Protein AF-A0A1V4SJJ3-F1 (afdb_monomer)

Solvent-accessible surface area (backbone atoms only — not comparable to full-atom values): 7909 Å² total; per-residue (Å²): 135,72,74,41,63,59,48,46,62,53,55,74,71,50,80,73,84,49,92,51,62,69,56,39,52,52,50,50,53,52,49,38,50,34,30,49,78,66,69,38,49,68,62,30,49,54,54,46,65,80,39,39,72,66,50,57,62,41,57,74,38,71,96,40,49,72,57,24,55,50,51,50,48,53,53,20,51,51,27,44,79,69,68,37,50,68,63,15,46,54,42,35,59,60,44,54,81,69,56,89,52,50,60,60,42,12,52,34,26,39,53,47,12,55,48,28,46,76,71,68,38,56,68,62,11,49,56,21,33,53,50,14,32,64,43,12,54,98,44,83,51,39,78,77,64,109

Radius of gyration: 15.12 Å; Cα contacts (8 Å, |Δi|>4): 146; chains: 1; bounding box: 36×28×42 Å

Organism: Ruminiclostridium hungatei (NCBI:txid48256)

Secondary structure (DSSP, 8-state):
--THHHHHHHHTTS----SSHHHHHHHHHHHHHHHHHTT-HHHHHHHHHHTHHHHHHHHT-GGGHHHHHHHHHHHHHHHHHTT-HHHHHHHHHHHHHH--SHHHHHHHHHHHHHHHHHTT-HHHHHHHHHHHHHHTTTSGGGGT--

Mean predicted aligned error: 4.3 Å

Structure (mmCIF, N/CA/C/O backbone):
data_AF-A0A1V4SJJ3-F1
#
_entry.id   AF-A0A1V4SJJ3-F1
#
loop_
_atom_site.group_PDB
_atom_site.id
_atom_site.type_symbol
_atom_site.label_atom_id
_atom_site.label_alt_id
_atom_site.label_comp_id
_atom_site.label_asym_id
_atom_site.label_entity_id
_atom_site.label_seq_id
_atom_site.pdbx_PDB_ins_code
_atom_site.Cartn_x
_atom_site.Cartn_y
_atom_site.Cartn_z
_atom_site.occupancy
_atom_site.B_iso_or_equiv
_atom_site.auth_seq_id
_atom_site.auth_comp_id
_atom_site.auth_asym_id
_atom_site.auth_atom_id
_atom_site.pdbx_PDB_model_num
ATOM 1 N N . MET A 1 1 ? -19.203 0.076 -6.987 1.00 47.75 1 MET A N 1
ATOM 2 C CA . MET A 1 1 ? -17.898 -0.406 -7.494 1.00 47.75 1 MET A CA 1
ATOM 3 C C . MET A 1 1 ? -17.227 0.746 -8.226 1.00 47.75 1 MET A C 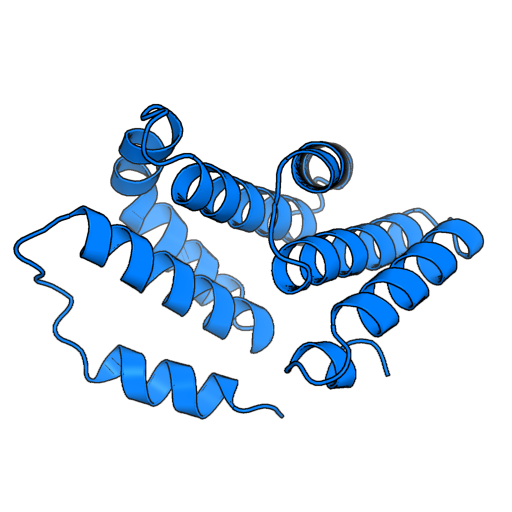1
ATOM 5 O O . MET A 1 1 ? -17.833 1.302 -9.129 1.00 47.75 1 MET A O 1
ATOM 9 N N . GLY A 1 2 ? -16.080 1.217 -7.726 1.00 56.69 2 GLY A N 1
ATOM 10 C CA . GLY A 1 2 ? -15.399 2.409 -8.248 1.00 56.69 2 GLY A CA 1
ATOM 11 C C . GLY A 1 2 ? -14.685 2.165 -9.580 1.00 56.69 2 GLY A C 1
ATOM 12 O O . GLY A 1 2 ? -14.636 1.036 -10.059 1.00 56.69 2 GLY A O 1
ATOM 13 N N . LYS A 1 3 ? -14.066 3.222 -10.122 1.00 75.25 3 LYS A N 1
ATOM 14 C CA . LYS A 1 3 ? -13.260 3.274 -11.365 1.00 75.25 3 LYS A CA 1
ATOM 15 C C . LYS A 1 3 ? -12.025 2.341 -11.396 1.00 75.25 3 LYS A C 1
ATOM 17 O O . LYS A 1 3 ? -11.103 2.547 -12.173 1.00 75.25 3 LYS A O 1
ATOM 22 N N . TRP A 1 4 ? -11.963 1.338 -10.524 1.00 84.12 4 TRP A N 1
ATOM 23 C CA . TRP A 1 4 ? -10.857 0.390 -10.408 1.00 84.12 4 TRP A CA 1
ATOM 24 C C . TRP A 1 4 ? -10.875 -0.679 -11.486 1.00 84.12 4 TRP A C 1
ATOM 26 O O . TRP A 1 4 ? -9.820 -1.043 -11.987 1.00 84.12 4 TRP A O 1
ATOM 36 N N . GLN A 1 5 ? -12.065 -1.147 -11.864 1.00 85.62 5 GLN A N 1
ATOM 37 C CA . GLN A 1 5 ? -12.207 -2.074 -12.982 1.00 85.62 5 GLN A CA 1
ATOM 38 C C . GLN A 1 5 ? -11.750 -1.401 -14.287 1.00 85.62 5 GLN A C 1
ATOM 40 O O . GLN A 1 5 ? -10.919 -1.953 -14.996 1.00 85.62 5 GLN A O 1
ATOM 45 N N . GLU A 1 6 ? -12.173 -0.153 -14.521 1.00 86.44 6 GLU A N 1
ATOM 46 C CA . GLU A 1 6 ? -11.672 0.676 -15.628 1.00 86.44 6 GLU A CA 1
ATOM 47 C C . GLU A 1 6 ? -10.148 0.885 -15.554 1.00 86.44 6 GLU A C 1
ATOM 49 O O . GLU A 1 6 ? -9.464 0.844 -16.574 1.00 86.44 6 GLU A O 1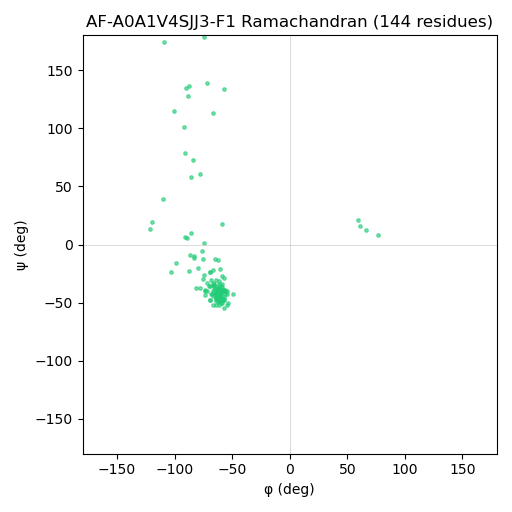
ATOM 54 N N . ALA A 1 7 ? -9.590 1.088 -14.354 1.00 87.12 7 ALA A N 1
ATOM 55 C CA . ALA A 1 7 ? -8.146 1.236 -14.180 1.00 87.12 7 ALA A CA 1
ATOM 56 C C . ALA A 1 7 ? -7.381 -0.035 -14.581 1.00 87.12 7 ALA A C 1
ATOM 58 O O . ALA A 1 7 ? -6.370 0.072 -15.270 1.00 87.12 7 ALA A O 1
ATOM 59 N N . ILE A 1 8 ? -7.866 -1.221 -14.198 1.00 89.31 8 ILE A N 1
ATOM 60 C CA . ILE A 1 8 ? -7.300 -2.507 -14.635 1.00 89.31 8 ILE A CA 1
ATOM 61 C C . ILE A 1 8 ? -7.386 -2.638 -16.156 1.00 89.31 8 ILE A C 1
ATOM 63 O O . ILE A 1 8 ? -6.372 -2.889 -16.790 1.00 89.31 8 ILE A O 1
ATOM 67 N N . GLU A 1 9 ? -8.545 -2.362 -16.756 1.00 89.88 9 GLU A N 1
ATOM 68 C CA . GLU A 1 9 ? -8.732 -2.451 -18.212 1.00 89.88 9 GLU A CA 1
ATOM 69 C C . GLU A 1 9 ? -7.821 -1.505 -19.003 1.00 89.88 9 GLU A C 1
ATOM 71 O O . GLU A 1 9 ? -7.440 -1.804 -20.136 1.00 89.88 9 GLU A O 1
ATOM 76 N N . LEU A 1 10 ? -7.482 -0.347 -18.434 1.00 88.50 10 LEU A N 1
ATOM 77 C CA . LEU A 1 10 ? -6.492 0.558 -19.010 1.00 88.50 10 LEU A CA 1
ATOM 78 C C . LEU A 1 10 ? -5.071 0.018 -18.835 1.00 88.50 10 LEU A C 1
ATOM 80 O O . LEU A 1 10 ? -4.298 0.062 -19.786 1.00 88.50 10 LEU A O 1
ATOM 84 N N . LEU A 1 11 ? -4.730 -0.500 -17.653 1.00 89.69 11 LEU A N 1
ATOM 85 C CA . LEU A 1 11 ? -3.408 -1.063 -17.360 1.00 89.69 11 LEU A CA 1
ATOM 86 C C . LEU A 1 11 ? -3.119 -2.332 -18.176 1.00 89.69 11 LEU A C 1
ATOM 88 O O . LEU A 1 11 ? -1.984 -2.517 -18.610 1.00 89.69 11 LEU A O 1
ATOM 92 N N . ASP A 1 12 ? -4.132 -3.149 -18.457 1.00 90.06 12 ASP A N 1
ATOM 93 C CA . ASP A 1 12 ? -4.025 -4.356 -19.289 1.00 90.06 12 ASP A CA 1
ATOM 94 C C . ASP A 1 12 ? -3.703 -4.030 -20.758 1.00 90.06 12 ASP A C 1
ATOM 96 O O . ASP A 1 12 ? -3.177 -4.867 -21.489 1.00 90.06 12 ASP A O 1
ATOM 100 N N . LYS A 1 13 ? -3.998 -2.803 -21.210 1.00 90.25 13 LYS A N 1
ATOM 101 C CA . LYS A 1 13 ? -3.693 -2.334 -22.574 1.00 90.25 13 LYS A CA 1
ATOM 102 C C . LYS A 1 13 ? -2.288 -1.753 -22.714 1.00 90.25 13 LYS A C 1
ATOM 104 O O . LYS A 1 13 ? -1.881 -1.431 -23.829 1.00 90.25 13 LYS A O 1
ATOM 109 N N . ILE A 1 14 ? -1.572 -1.553 -21.610 1.00 88.12 14 ILE A N 1
ATOM 110 C CA . ILE A 1 14 ? -0.238 -0.958 -21.629 1.00 88.12 14 ILE A CA 1
ATOM 111 C C . ILE A 1 14 ? 0.800 -2.064 -21.809 1.00 88.12 14 ILE A C 1
ATOM 113 O O . ILE A 1 14 ? 0.844 -3.014 -21.031 1.00 88.12 14 ILE A O 1
ATOM 11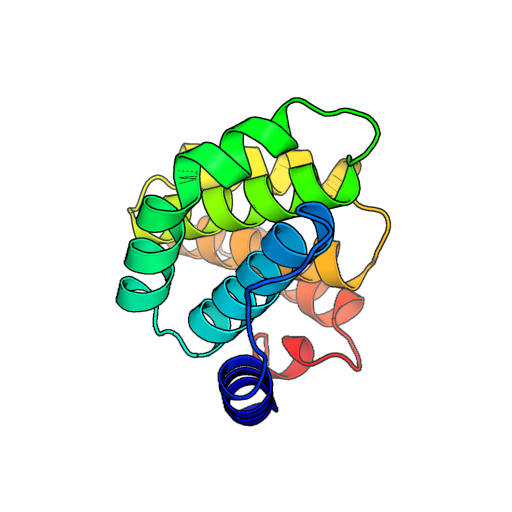7 N N . ASP A 1 15 ? 1.680 -1.904 -22.799 1.00 80.88 15 ASP A N 1
ATOM 118 C CA . ASP A 1 15 ? 2.881 -2.728 -22.890 1.00 80.88 15 ASP A CA 1
ATOM 119 C C . ASP A 1 15 ? 3.810 -2.397 -21.714 1.00 80.88 15 ASP A C 1
ATOM 121 O O . ASP A 1 15 ? 4.338 -1.289 -21.601 1.00 80.88 15 ASP A O 1
ATOM 125 N N . SER A 1 16 ? 3.987 -3.367 -20.817 1.00 77.94 16 SER A N 1
ATOM 126 C CA . SER A 1 16 ? 4.808 -3.213 -19.614 1.00 77.94 16 SER A CA 1
ATOM 127 C C . SER A 1 16 ? 6.324 -3.226 -19.882 1.00 77.94 16 SER A C 1
ATOM 129 O O . SER A 1 16 ? 7.112 -3.085 -18.941 1.00 77.94 16 SER A O 1
ATOM 131 N N . ASN A 1 17 ? 6.753 -3.347 -21.147 1.00 80.12 17 ASN A N 1
ATOM 132 C CA . ASN A 1 17 ? 8.154 -3.275 -21.578 1.00 80.12 17 ASN A CA 1
ATOM 133 C C . ASN A 1 17 ? 8.674 -1.830 -21.647 1.00 80.12 17 ASN A C 1
ATOM 135 O O . ASN A 1 17 ? 9.086 -1.326 -22.696 1.00 80.12 17 ASN A O 1
ATOM 139 N N . PHE A 1 18 ? 8.670 -1.137 -20.512 1.00 87.31 18 PHE A N 1
ATOM 140 C CA . PHE A 1 18 ? 9.215 0.213 -20.437 1.00 87.31 18 PHE A CA 1
ATOM 141 C C . PHE A 1 18 ? 10.743 0.202 -20.517 1.00 87.31 18 PHE A C 1
ATOM 143 O O . PHE A 1 18 ? 11.413 -0.580 -19.848 1.00 87.31 18 PHE A O 1
ATOM 150 N N . ILE A 1 19 ? 11.303 1.156 -21.266 1.00 81.06 19 ILE A N 1
ATOM 151 C CA . ILE A 1 19 ? 12.758 1.381 -21.332 1.00 81.06 19 ILE A CA 1
ATOM 152 C C . ILE A 1 19 ? 13.314 1.780 -19.954 1.00 81.06 19 ILE A C 1
ATOM 154 O O . ILE A 1 19 ? 14.431 1.417 -19.595 1.00 81.06 19 ILE A O 1
ATOM 158 N N . ASN A 1 20 ? 12.538 2.540 -19.174 1.00 87.94 20 ASN A N 1
ATOM 159 C CA . ASN A 1 20 ? 12.913 2.952 -17.827 1.00 87.94 20 ASN A CA 1
ATOM 160 C C . ASN A 1 20 ? 12.220 2.068 -16.786 1.00 87.94 20 ASN A C 1
ATOM 162 O O . ASN A 1 20 ? 11.004 2.131 -16.609 1.00 87.94 20 ASN A O 1
ATOM 166 N N . GLU A 1 21 ? 13.026 1.308 -16.053 1.00 90.00 21 GLU A N 1
ATOM 167 C CA . GLU A 1 21 ? 12.586 0.360 -15.031 1.00 90.00 21 GLU A CA 1
ATOM 168 C C . GLU A 1 21 ? 11.762 1.014 -13.900 1.00 90.00 21 GLU A C 1
ATOM 170 O O . GLU A 1 21 ? 10.866 0.375 -13.353 1.00 90.00 21 GLU A O 1
ATOM 175 N N . VAL A 1 22 ? 11.964 2.308 -13.604 1.00 91.31 22 VAL A N 1
ATOM 176 C CA . VAL A 1 22 ? 11.121 3.061 -12.651 1.00 91.31 22 VAL A CA 1
ATOM 177 C C . VAL A 1 22 ? 9.649 3.029 -13.075 1.00 91.31 22 VAL A C 1
ATOM 179 O O . VAL A 1 22 ? 8.759 2.903 -12.231 1.00 91.31 22 VAL A O 1
ATOM 182 N N . PHE A 1 23 ? 9.373 3.135 -14.378 1.00 91.88 23 PHE A N 1
ATOM 183 C CA . PHE A 1 23 ? 8.006 3.093 -14.895 1.00 91.88 23 PHE A CA 1
ATOM 184 C C . PHE A 1 23 ? 7.417 1.689 -14.819 1.00 91.88 23 PHE A C 1
ATOM 186 O O . PHE A 1 23 ? 6.238 1.556 -14.503 1.00 91.88 23 PHE A O 1
ATOM 193 N N . THR A 1 24 ? 8.240 0.653 -14.987 1.00 93.31 24 THR A N 1
ATOM 194 C CA . THR A 1 24 ? 7.844 -0.736 -14.735 1.00 93.31 24 THR A CA 1
ATOM 195 C C . THR A 1 24 ? 7.410 -0.928 -13.282 1.00 93.31 24 THR A C 1
ATOM 197 O O . THR A 1 24 ? 6.343 -1.482 -13.024 1.00 93.31 24 THR A O 1
ATOM 200 N N . VAL A 1 25 ? 8.175 -0.407 -12.317 1.00 94.00 25 VAL A N 1
ATOM 201 C CA . VAL A 1 25 ? 7.807 -0.470 -10.892 1.00 94.00 25 VAL A CA 1
ATOM 202 C C . VAL A 1 25 ? 6.496 0.267 -10.630 1.00 94.00 25 VAL A C 1
ATOM 204 O O . VAL A 1 25 ? 5.591 -0.281 -10.002 1.00 94.00 25 VAL A O 1
ATOM 207 N N . GLN A 1 26 ? 6.368 1.498 -11.129 1.00 93.19 26 GLN A N 1
ATOM 208 C CA . GLN A 1 26 ? 5.165 2.305 -10.928 1.00 93.19 26 GLN A CA 1
ATOM 209 C C . GLN A 1 26 ? 3.923 1.654 -11.554 1.00 93.19 26 GLN A C 1
ATOM 211 O O . GLN A 1 26 ? 2.848 1.690 -10.953 1.00 93.19 26 GLN A O 1
ATOM 216 N N . TYR A 1 27 ? 4.073 1.040 -12.730 1.00 94.94 27 TYR A N 1
ATOM 217 C CA . TYR A 1 27 ? 3.026 0.270 -13.391 1.00 94.94 27 TYR A CA 1
ATOM 218 C C . TYR A 1 27 ? 2.515 -0.851 -12.484 1.00 94.94 27 TYR A C 1
ATOM 220 O O . TYR A 1 27 ? 1.324 -0.883 -12.169 1.00 94.94 27 TYR A O 1
ATOM 228 N N . TYR A 1 28 ? 3.410 -1.710 -11.984 1.00 95.94 28 TYR A N 1
ATOM 229 C CA . TYR A 1 28 ? 3.000 -2.814 -11.117 1.00 95.94 28 TYR A CA 1
ATOM 230 C C . TYR A 1 28 ? 2.413 -2.323 -9.792 1.00 95.94 28 TYR A C 1
ATOM 232 O O . TYR A 1 28 ? 1.417 -2.874 -9.340 1.00 95.94 28 TYR A O 1
ATOM 240 N N . LEU A 1 29 ? 2.942 -1.253 -9.191 1.00 95.00 29 LEU A N 1
ATOM 241 C CA . LEU A 1 29 ? 2.357 -0.674 -7.975 1.00 95.00 29 LEU A CA 1
ATOM 242 C C . LEU A 1 29 ? 0.916 -0.192 -8.187 1.00 95.00 29 LEU A C 1
ATOM 244 O O . LEU A 1 29 ? 0.057 -0.406 -7.325 1.00 95.00 29 LEU A O 1
ATOM 248 N N . ASN A 1 30 ? 0.632 0.431 -9.332 1.00 93.12 30 ASN A N 1
ATOM 249 C CA . ASN A 1 30 ? -0.720 0.863 -9.683 1.00 93.12 30 ASN A CA 1
ATOM 250 C C . ASN A 1 30 ? -1.638 -0.341 -9.935 1.00 93.12 30 ASN A C 1
ATOM 252 O O . ASN A 1 30 ? -2.768 -0.359 -9.444 1.00 93.12 30 ASN A O 1
ATOM 256 N N . TYR A 1 31 ? -1.137 -1.358 -10.639 1.00 95.12 31 TYR A N 1
ATOM 257 C CA . TYR A 1 31 ? -1.881 -2.577 -10.946 1.00 95.12 31 TYR A CA 1
ATOM 258 C C . TYR A 1 31 ? -2.243 -3.362 -9.683 1.00 95.12 31 TYR A C 1
ATOM 260 O O . TYR A 1 31 ? -3.414 -3.656 -9.446 1.00 95.12 31 TYR A O 1
ATOM 268 N N . LEU A 1 32 ? -1.267 -3.581 -8.800 1.00 96.31 32 LEU A N 1
ATOM 269 C CA . LEU A 1 32 ? -1.461 -4.203 -7.490 1.00 96.31 32 LEU A CA 1
ATOM 270 C C . LEU A 1 32 ? -2.480 -3.438 -6.646 1.00 96.31 32 LEU A C 1
ATOM 272 O O . LEU A 1 32 ? -3.382 -4.040 -6.071 1.00 96.31 32 LEU A O 1
ATOM 276 N N . THR A 1 33 ? -2.378 -2.107 -6.605 1.00 92.50 33 THR A N 1
ATOM 277 C CA . THR A 1 33 ? -3.326 -1.265 -5.863 1.00 92.50 33 THR A CA 1
ATOM 278 C C . THR A 1 33 ? -4.755 -1.448 -6.379 1.00 92.50 33 THR A C 1
ATOM 280 O O . THR A 1 33 ? -5.674 -1.630 -5.581 1.00 92.50 33 THR A O 1
ATOM 283 N N . ALA A 1 34 ? -4.952 -1.440 -7.700 1.00 92.44 34 ALA A N 1
ATOM 284 C CA . ALA A 1 34 ? -6.269 -1.629 -8.299 1.00 92.44 34 ALA A CA 1
ATOM 285 C C . ALA A 1 34 ? -6.831 -3.038 -8.032 1.00 92.44 34 ALA A C 1
ATOM 287 O O . ALA A 1 34 ? -7.995 -3.159 -7.651 1.00 92.44 34 ALA A O 1
ATOM 288 N N . LEU A 1 35 ? -6.008 -4.089 -8.136 1.00 94.44 35 LEU A N 1
ATOM 289 C CA . LEU A 1 35 ? -6.407 -5.462 -7.799 1.00 94.44 35 LEU A CA 1
ATOM 290 C C . LEU A 1 35 ? -6.818 -5.596 -6.327 1.00 94.44 35 LEU A C 1
ATOM 292 O O . LEU A 1 35 ? -7.851 -6.194 -6.031 1.00 94.44 35 LEU A O 1
ATOM 296 N N . ILE A 1 36 ? -6.054 -4.990 -5.414 1.00 93.50 36 ILE A N 1
ATOM 297 C CA . ILE A 1 36 ? -6.345 -4.998 -3.975 1.00 93.50 36 ILE A CA 1
ATOM 298 C C . ILE A 1 36 ? -7.696 -4.344 -3.677 1.00 93.50 36 ILE A C 1
ATOM 300 O O . ILE A 1 36 ? -8.482 -4.892 -2.907 1.00 93.50 36 ILE A O 1
ATOM 304 N N . PHE A 1 37 ? -7.990 -3.192 -4.284 1.00 88.62 37 PHE A N 1
ATOM 305 C CA . PHE A 1 37 ? -9.271 -2.507 -4.078 1.00 88.62 37 PHE A CA 1
ATOM 306 C C . PHE A 1 37 ? -10.454 -3.163 -4.802 1.00 88.62 37 PHE A C 1
ATOM 308 O O . PHE A 1 37 ? -11.601 -2.834 -4.506 1.00 88.62 37 PHE A O 1
ATOM 315 N N . LEU A 1 38 ? -10.189 -4.093 -5.719 1.00 90.38 38 LEU A N 1
ATOM 316 C CA . LEU A 1 38 ? -11.178 -5.010 -6.291 1.00 90.38 38 LEU A CA 1
ATOM 317 C C . LEU A 1 38 ? -11.280 -6.331 -5.513 1.00 90.38 38 LEU A C 1
ATOM 319 O O . LEU A 1 38 ? -11.949 -7.247 -5.981 1.00 90.38 38 LEU A O 1
ATOM 323 N N . GLU A 1 39 ? -10.598 -6.444 -4.370 1.00 91.31 39 GLU A N 1
ATOM 324 C CA . GLU A 1 39 ? -10.534 -7.650 -3.533 1.00 91.31 39 GLU A CA 1
ATOM 325 C C . GLU A 1 39 ? -9.970 -8.888 -4.258 1.00 91.31 39 GLU A C 1
ATOM 327 O O . GLU A 1 39 ? -10.129 -10.021 -3.812 1.00 91.31 39 GLU A O 1
ATOM 332 N N . ARG A 1 40 ? -9.221 -8.687 -5.351 1.00 94.81 40 ARG A N 1
ATOM 333 C CA . ARG A 1 40 ? -8.524 -9.747 -6.100 1.00 94.81 40 ARG A CA 1
ATOM 334 C C . ARG A 1 40 ? -7.155 -10.036 -5.481 1.00 94.81 40 ARG A C 1
ATOM 336 O O . ARG A 1 40 ? -6.118 -9.879 -6.128 1.00 94.81 40 ARG A O 1
ATOM 343 N N . ILE A 1 41 ? -7.156 -10.399 -4.199 1.00 95.00 41 ILE A N 1
ATOM 344 C CA . ILE A 1 41 ? -5.940 -10.477 -3.376 1.00 95.00 41 ILE A CA 1
ATOM 345 C C . ILE A 1 41 ? -4.983 -11.571 -3.854 1.00 95.00 41 ILE A C 1
ATOM 347 O O . ILE A 1 41 ? -3.780 -11.325 -3.903 1.00 95.00 41 ILE A O 1
ATOM 351 N N . ASP A 1 42 ? -5.496 -12.731 -4.268 1.00 94.94 42 ASP A N 1
ATOM 352 C CA . ASP A 1 42 ? -4.658 -13.850 -4.721 1.00 94.94 42 ASP A CA 1
ATOM 353 C C . ASP A 1 42 ? -3.858 -13.490 -5.979 1.00 94.94 42 ASP A C 1
ATOM 355 O O . ASP A 1 42 ? -2.644 -13.683 -6.023 1.00 94.94 42 ASP A O 1
ATOM 359 N N . ILE A 1 43 ? -4.517 -12.855 -6.954 1.00 96.12 43 ILE A N 1
ATOM 360 C CA . ILE A 1 43 ? -3.881 -12.375 -8.191 1.00 96.12 43 ILE A CA 1
ATOM 361 C C . ILE A 1 43 ? -2.845 -11.294 -7.868 1.00 96.12 43 ILE A C 1
ATOM 363 O O . ILE A 1 43 ? -1.727 -11.314 -8.382 1.00 96.12 43 ILE A O 1
ATOM 367 N N . ALA A 1 44 ? -3.191 -10.347 -6.987 1.00 96.94 44 ALA A N 1
ATOM 368 C CA . ALA A 1 44 ? -2.252 -9.314 -6.563 1.00 96.94 44 ALA A CA 1
ATOM 369 C C . ALA A 1 44 ? -1.006 -9.929 -5.904 1.00 96.94 44 ALA A C 1
ATOM 371 O O . ALA A 1 44 ? 0.113 -9.488 -6.161 1.00 96.94 44 ALA A O 1
ATOM 372 N N . LYS A 1 45 ? -1.182 -10.961 -5.076 1.00 95.62 45 LYS A N 1
ATOM 373 C CA . LYS A 1 45 ? -0.082 -11.647 -4.396 1.00 95.62 45 LYS A CA 1
ATOM 374 C C . LYS A 1 45 ? 0.819 -12.388 -5.382 1.00 95.62 45 LYS A C 1
ATOM 376 O O . LYS A 1 45 ? 2.034 -12.255 -5.288 1.00 95.62 45 LYS A O 1
ATOM 381 N N . GLU A 1 46 ? 0.245 -13.102 -6.348 1.00 96.56 46 GLU A N 1
ATOM 382 C CA . GLU A 1 46 ? 1.008 -13.787 -7.400 1.00 96.56 46 GLU A CA 1
ATOM 383 C C . GLU A 1 46 ? 1.889 -12.805 -8.188 1.00 96.56 46 GLU A C 1
ATOM 385 O O . GLU A 1 46 ? 3.092 -13.024 -8.342 1.00 96.56 46 GLU A O 1
ATOM 390 N N . ILE A 1 47 ? 1.318 -11.673 -8.612 1.00 96.12 47 ILE A N 1
ATOM 391 C CA . ILE A 1 47 ? 2.061 -10.625 -9.323 1.00 96.12 47 ILE A CA 1
ATOM 392 C C . ILE A 1 47 ? 3.153 -10.028 -8.435 1.00 96.12 47 ILE A C 1
ATOM 394 O O . ILE A 1 47 ? 4.261 -9.784 -8.913 1.00 96.12 47 ILE A O 1
ATOM 398 N N . TYR A 1 48 ? 2.858 -9.784 -7.157 1.00 96.25 48 TYR A N 1
ATOM 399 C CA . TYR A 1 48 ? 3.832 -9.227 -6.226 1.00 96.25 48 TYR A CA 1
ATOM 400 C C . TYR A 1 48 ? 5.046 -10.139 -6.057 1.00 96.25 48 TYR A C 1
ATOM 402 O O . TYR A 1 48 ? 6.176 -9.680 -6.216 1.00 96.25 48 TYR A O 1
ATOM 410 N N . GLU A 1 49 ? 4.822 -11.430 -5.803 1.00 95.25 49 GLU A N 1
ATOM 411 C CA . GLU A 1 49 ? 5.902 -12.411 -5.665 1.00 95.25 49 GLU A CA 1
ATOM 412 C C . GLU A 1 49 ? 6.697 -12.551 -6.971 1.00 95.25 49 GLU A C 1
ATOM 414 O O . GLU A 1 49 ? 7.927 -12.527 -6.951 1.00 95.25 49 GLU A O 1
ATOM 419 N N . GLY A 1 50 ? 6.021 -12.568 -8.126 1.00 95.56 50 GLY A N 1
ATOM 420 C CA . GLY A 1 50 ? 6.673 -12.597 -9.440 1.00 95.56 50 GLY A CA 1
ATOM 421 C C . GLY A 1 50 ? 7.496 -11.345 -9.782 1.00 95.56 50 GLY A C 1
ATOM 422 O O . GLY A 1 50 ? 8.254 -11.355 -10.754 1.00 95.56 50 GLY A O 1
ATOM 423 N N . LYS A 1 51 ? 7.359 -10.256 -9.014 1.00 95.06 51 LYS A N 1
ATOM 424 C CA . LYS A 1 51 ? 8.108 -8.994 -9.178 1.00 95.06 51 LYS A CA 1
ATOM 425 C C . LYS A 1 51 ? 8.905 -8.608 -7.933 1.00 95.06 51 LYS A C 1
ATOM 427 O O . LYS A 1 51 ? 9.405 -7.488 -7.851 1.00 95.06 51 LYS A O 1
ATOM 432 N N . LYS A 1 52 ? 9.069 -9.526 -6.984 1.00 93.31 52 LYS A N 1
ATOM 433 C CA . LYS A 1 52 ? 9.688 -9.246 -5.689 1.00 93.31 52 LYS A CA 1
ATOM 434 C C . LYS A 1 52 ? 11.113 -8.711 -5.804 1.00 93.31 52 LYS A C 1
ATOM 436 O O . LYS A 1 52 ? 11.402 -7.669 -5.227 1.00 93.31 52 LYS A O 1
ATOM 441 N N . GLU A 1 53 ? 11.961 -9.344 -6.614 1.00 93.19 53 GLU A N 1
ATOM 442 C CA . GLU A 1 53 ? 13.345 -8.892 -6.838 1.00 93.19 53 GLU A CA 1
ATOM 443 C C . GLU A 1 53 ? 13.401 -7.452 -7.375 1.00 93.19 53 GLU A C 1
ATOM 445 O O . GLU A 1 53 ? 14.224 -6.636 -6.949 1.00 93.19 53 GLU A O 1
ATOM 450 N N . LEU A 1 54 ? 12.474 -7.110 -8.279 1.00 93.06 54 LEU A N 1
ATOM 451 C CA . LEU A 1 54 ? 12.339 -5.755 -8.803 1.00 93.06 54 LEU A CA 1
ATOM 452 C C . LEU A 1 54 ? 11.962 -4.775 -7.683 1.00 93.06 54 LEU A C 1
ATOM 454 O O . LEU A 1 54 ? 12.542 -3.697 -7.598 1.00 93.06 54 LEU A O 1
ATOM 458 N N . PHE A 1 55 ? 11.021 -5.122 -6.806 1.00 94.75 55 PHE A N 1
ATOM 459 C CA . PHE A 1 55 ? 10.643 -4.252 -5.692 1.00 94.75 55 PHE A CA 1
ATOM 460 C C . PHE A 1 55 ? 11.755 -4.103 -4.646 1.00 94.75 55 PHE A C 1
ATOM 462 O O . PHE A 1 55 ? 12.039 -2.981 -4.221 1.00 94.75 55 PHE A O 1
ATOM 469 N N . GLU A 1 56 ? 12.441 -5.186 -4.285 1.00 92.12 56 GLU A N 1
ATOM 470 C CA . GLU A 1 56 ? 13.561 -5.174 -3.333 1.00 92.12 56 GLU A CA 1
ATOM 471 C C . GLU A 1 56 ? 14.689 -4.240 -3.792 1.00 92.12 56 GLU A C 1
ATOM 473 O O . GLU A 1 56 ? 15.218 -3.453 -2.997 1.00 92.12 56 GLU A O 1
ATOM 478 N N . LYS A 1 57 ? 14.982 -4.222 -5.100 1.00 91.69 57 LYS A N 1
ATOM 479 C CA . LYS A 1 57 ? 15.923 -3.269 -5.702 1.00 91.69 57 LYS A CA 1
ATOM 480 C C . LYS A 1 57 ? 15.533 -1.814 -5.426 1.00 91.69 57 LYS A C 1
ATOM 482 O O . LYS A 1 57 ? 16.411 -1.000 -5.166 1.00 91.69 57 LYS A O 1
ATOM 487 N N . TYR A 1 58 ? 14.244 -1.471 -5.454 1.00 91.81 58 TYR A N 1
ATOM 488 C CA . TYR A 1 58 ? 13.775 -0.089 -5.276 1.00 91.81 58 TYR A CA 1
ATOM 489 C C . TYR A 1 58 ? 13.541 0.317 -3.823 1.00 91.81 58 TYR A C 1
ATOM 491 O O . TYR A 1 58 ? 13.614 1.508 -3.519 1.00 91.81 58 TYR A O 1
ATOM 499 N N . ILE A 1 59 ? 13.320 -0.634 -2.912 1.00 87.50 59 ILE A N 1
ATOM 500 C CA . ILE A 1 59 ? 13.235 -0.343 -1.472 1.00 87.50 59 ILE A CA 1
ATOM 501 C C . ILE A 1 59 ? 14.539 0.292 -0.966 1.00 87.50 59 ILE A C 1
ATOM 503 O O . ILE A 1 59 ? 14.509 1.173 -0.110 1.00 87.50 59 ILE A O 1
ATOM 507 N N . THR A 1 60 ? 15.690 -0.115 -1.500 1.00 84.56 60 THR A N 1
ATOM 508 C CA . THR A 1 60 ? 17.001 0.351 -1.016 1.00 84.56 60 THR A CA 1
ATOM 509 C C . THR A 1 60 ? 17.440 1.696 -1.604 1.00 84.56 60 THR A C 1
ATOM 511 O O . THR A 1 60 ? 18.380 2.312 -1.103 1.00 84.56 60 THR A O 1
ATOM 514 N N . ILE A 1 61 ? 16.756 2.199 -2.638 1.00 88.38 61 ILE A N 1
ATOM 515 C CA . ILE A 1 61 ? 17.162 3.412 -3.356 1.00 88.38 61 ILE A CA 1
ATOM 516 C C . ILE A 1 61 ? 16.496 4.649 -2.739 1.00 88.38 61 ILE A C 1
ATOM 518 O O . ILE A 1 61 ? 15.347 4.977 -3.035 1.00 88.38 61 ILE A O 1
ATOM 522 N N . GLU A 1 62 ? 17.247 5.398 -1.929 1.00 84.25 62 GLU A N 1
ATOM 523 C CA . GLU A 1 62 ? 16.728 6.545 -1.165 1.00 84.25 62 GLU A CA 1
ATOM 524 C C . GLU A 1 62 ? 16.112 7.652 -2.039 1.00 84.25 62 GLU A C 1
ATOM 526 O O . GLU A 1 62 ? 15.070 8.211 -1.693 1.00 84.25 62 GLU A O 1
ATOM 531 N N . ARG A 1 63 ? 16.685 7.921 -3.222 1.00 89.81 63 ARG A N 1
ATOM 532 C CA . ARG A 1 63 ? 16.134 8.910 -4.172 1.00 89.81 63 ARG A CA 1
ATOM 533 C C . ARG A 1 63 ? 14.735 8.557 -4.701 1.00 89.81 63 ARG A C 1
ATOM 535 O O . ARG A 1 63 ? 14.098 9.401 -5.320 1.00 89.81 63 ARG A O 1
ATOM 542 N N . HIS A 1 64 ? 14.270 7.322 -4.496 1.00 88.69 64 HIS A N 1
ATOM 543 C CA . HIS A 1 64 ? 12.941 6.838 -4.880 1.00 88.69 64 HIS A CA 1
ATOM 544 C C . HIS A 1 64 ? 12.059 6.596 -3.646 1.00 88.69 64 HIS A C 1
ATOM 546 O O . HIS A 1 64 ? 11.295 5.631 -3.584 1.00 88.69 64 HIS A O 1
ATOM 552 N N . ARG A 1 65 ? 12.161 7.482 -2.650 1.00 89.75 65 ARG A N 1
ATOM 553 C CA . ARG A 1 65 ? 11.456 7.392 -1.367 1.00 89.75 65 ARG A CA 1
ATOM 554 C C . ARG A 1 65 ? 9.953 7.126 -1.511 1.00 89.75 65 ARG A C 1
ATOM 556 O O . ARG A 1 65 ? 9.418 6.302 -0.775 1.00 89.75 65 ARG A O 1
ATOM 563 N N . GLU A 1 66 ? 9.267 7.778 -2.442 1.00 89.75 66 GLU A N 1
ATOM 564 C CA . GLU A 1 66 ? 7.827 7.603 -2.672 1.00 89.75 66 GLU A CA 1
ATOM 565 C C . GLU A 1 66 ? 7.483 6.205 -3.211 1.00 89.75 66 GLU A C 1
ATOM 567 O O . GLU A 1 66 ? 6.457 5.625 -2.839 1.00 89.75 66 GLU A O 1
ATOM 572 N N . ILE A 1 67 ? 8.355 5.644 -4.054 1.00 92.44 67 ILE A N 1
ATOM 573 C CA . ILE A 1 67 ? 8.220 4.282 -4.582 1.00 92.44 67 ILE A CA 1
ATOM 574 C C . ILE A 1 67 ? 8.444 3.277 -3.454 1.00 92.44 67 ILE A C 1
ATOM 576 O O . ILE A 1 67 ? 7.595 2.416 -3.245 1.00 92.44 67 ILE A O 1
ATOM 580 N N . ASN A 1 68 ? 9.509 3.440 -2.663 1.00 92.31 68 ASN A N 1
ATOM 581 C CA . ASN A 1 68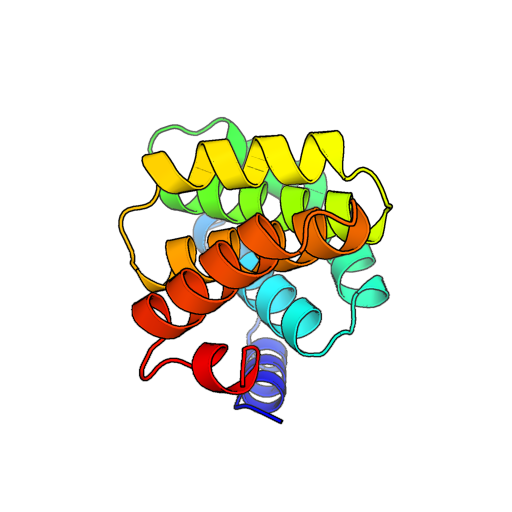 ? 9.773 2.616 -1.478 1.00 92.31 68 ASN A CA 1
ATOM 582 C C . ASN A 1 68 ? 8.565 2.613 -0.524 1.00 92.31 68 ASN A C 1
ATOM 584 O O . ASN A 1 68 ? 8.048 1.558 -0.168 1.00 92.31 68 ASN A O 1
ATOM 588 N N . GLN A 1 69 ? 8.038 3.792 -0.182 1.00 93.62 69 GLN A N 1
ATOM 589 C CA . GLN A 1 69 ? 6.847 3.908 0.665 1.00 93.62 69 GLN A CA 1
ATOM 590 C C . GLN A 1 69 ? 5.621 3.203 0.070 1.00 93.62 69 GLN A C 1
ATOM 592 O O . GLN A 1 69 ? 4.793 2.679 0.814 1.00 93.62 69 GLN A O 1
ATOM 597 N N . SER A 1 70 ? 5.480 3.201 -1.255 1.00 94.25 70 SER A N 1
ATOM 598 C CA . SER A 1 70 ? 4.385 2.512 -1.938 1.00 94.25 70 SER A CA 1
ATOM 599 C C . SER A 1 70 ? 4.567 0.996 -1.925 1.00 94.25 70 SER A C 1
ATOM 601 O O . SER A 1 70 ? 3.594 0.294 -1.670 1.00 94.25 70 SER A O 1
ATOM 603 N N . ILE A 1 71 ? 5.793 0.499 -2.106 1.00 95.81 71 ILE A N 1
ATOM 604 C CA . ILE A 1 71 ? 6.126 -0.926 -1.973 1.00 95.81 71 ILE A CA 1
ATOM 605 C C . ILE A 1 71 ? 5.846 -1.398 -0.541 1.00 95.81 71 ILE A C 1
ATOM 607 O O . ILE A 1 71 ? 5.057 -2.318 -0.352 1.00 95.81 71 ILE A O 1
ATOM 611 N N . LYS A 1 72 ? 6.375 -0.699 0.473 1.00 95.25 72 LYS A N 1
ATOM 612 C CA . LYS A 1 72 ? 6.108 -1.003 1.891 1.00 95.25 72 LYS A CA 1
ATOM 613 C C . LYS A 1 72 ? 4.619 -1.032 2.212 1.00 95.25 72 LYS A C 1
ATOM 615 O O . LYS A 1 72 ? 4.152 -1.888 2.951 1.00 95.25 72 LYS A O 1
ATOM 620 N N . LYS A 1 73 ? 3.843 -0.106 1.644 1.00 95.62 73 LYS A N 1
ATOM 621 C CA . LYS A 1 73 ? 2.387 -0.094 1.814 1.00 95.62 73 LYS A CA 1
ATOM 622 C C . LYS A 1 73 ? 1.762 -1.384 1.280 1.00 95.62 73 LYS A C 1
ATOM 624 O O . LYS A 1 73 ? 0.949 -1.976 1.978 1.00 95.62 73 LYS A O 1
ATOM 629 N N . ILE A 1 74 ? 2.153 -1.837 0.088 1.00 96.56 74 ILE A N 1
ATOM 630 C CA . ILE A 1 74 ? 1.703 -3.121 -0.469 1.00 96.56 74 ILE A CA 1
ATOM 631 C C . ILE A 1 74 ? 2.105 -4.294 0.447 1.00 96.56 74 ILE A C 1
ATOM 633 O O . ILE A 1 74 ? 1.266 -5.143 0.740 1.00 96.56 74 ILE A O 1
ATOM 637 N N . GLU A 1 75 ? 3.326 -4.304 0.990 1.00 95.94 75 GLU A N 1
ATOM 638 C CA . GLU A 1 75 ? 3.763 -5.313 1.972 1.00 95.94 75 GLU A CA 1
ATOM 639 C C . GLU A 1 75 ? 2.905 -5.316 3.243 1.00 95.94 75 GLU A C 1
ATOM 641 O O . GLU A 1 75 ? 2.544 -6.381 3.753 1.00 95.94 75 GLU A O 1
ATOM 646 N N . GLY A 1 76 ? 2.550 -4.133 3.750 1.00 96.75 76 GLY A N 1
ATOM 647 C CA . GLY A 1 76 ? 1.653 -3.975 4.894 1.00 96.75 76 GLY A CA 1
ATOM 648 C C . GLY A 1 76 ? 0.265 -4.548 4.616 1.00 96.75 76 GLY A C 1
ATOM 649 O O . GLY A 1 76 ? -0.291 -5.253 5.461 1.00 96.75 76 GLY A O 1
ATOM 650 N N . ILE A 1 77 ? -0.263 -4.323 3.409 1.00 96.81 77 ILE A N 1
ATOM 651 C CA . ILE A 1 77 ? -1.549 -4.876 2.967 1.00 96.81 77 ILE A CA 1
ATOM 652 C C . ILE A 1 77 ? -1.489 -6.405 2.888 1.00 96.81 77 ILE A C 1
ATOM 654 O O . ILE A 1 77 ? -2.376 -7.079 3.409 1.00 96.81 77 ILE A O 1
ATOM 658 N N . PHE A 1 78 ? -0.445 -6.979 2.287 1.00 96.50 78 PHE A N 1
ATOM 659 C CA . PHE A 1 78 ? -0.313 -8.437 2.245 1.00 96.50 78 PHE A CA 1
ATOM 660 C C . PHE A 1 78 ? -0.102 -9.044 3.631 1.00 96.50 78 PHE A C 1
ATOM 662 O O . PHE A 1 78 ? -0.645 -10.110 3.909 1.00 96.50 78 PHE A O 1
ATOM 669 N N . SER A 1 79 ? 0.609 -8.359 4.529 1.00 96.94 79 SER A N 1
ATOM 670 C CA . SER A 1 79 ? 0.746 -8.793 5.926 1.00 96.94 79 SER A CA 1
ATOM 671 C C . SER A 1 79 ? -0.621 -8.845 6.625 1.00 96.94 79 SER A C 1
ATOM 673 O O . SER A 1 79 ? -0.925 -9.836 7.283 1.00 96.94 79 SER A O 1
ATOM 675 N N . PHE A 1 80 ? -1.497 -7.856 6.389 1.00 97.06 80 PHE A N 1
ATOM 676 C CA . PHE A 1 80 ? -2.880 -7.865 6.888 1.00 97.06 80 PHE A CA 1
ATOM 677 C C . PHE A 1 80 ? -3.674 -9.078 6.386 1.00 97.06 80 PHE A C 1
ATOM 679 O O . PHE A 1 80 ? -4.288 -9.785 7.185 1.00 97.06 80 PHE A O 1
ATOM 686 N N . TYR A 1 81 ? -3.656 -9.341 5.074 1.00 95.00 81 TYR A N 1
ATOM 687 C CA . TYR A 1 81 ? -4.401 -10.463 4.490 1.00 95.00 81 TYR A CA 1
ATOM 688 C C . TYR A 1 81 ? -3.826 -11.836 4.865 1.00 95.00 81 TYR A C 1
ATOM 690 O O . TYR A 1 81 ? -4.567 -12.813 4.904 1.00 95.00 81 TYR A O 1
ATOM 698 N N . ASN A 1 82 ? -2.540 -11.910 5.216 1.00 94.75 82 ASN A N 1
ATOM 699 C CA . ASN A 1 82 ? -1.915 -13.109 5.779 1.00 94.75 82 ASN A CA 1
ATOM 700 C C . ASN A 1 82 ? -2.088 -13.220 7.312 1.00 94.75 82 ASN A C 1
ATOM 702 O O . ASN A 1 82 ? -1.446 -14.066 7.925 1.00 94.75 82 ASN A O 1
ATOM 706 N N . TYR A 1 83 ? -2.929 -12.383 7.936 1.00 95.44 83 TYR A N 1
ATOM 707 C CA . TYR A 1 83 ? -3.175 -12.336 9.387 1.00 95.44 83 TYR A CA 1
ATOM 708 C C . TYR A 1 83 ? -1.950 -11.998 10.260 1.00 95.44 83 TYR A C 1
ATOM 710 O O . TYR A 1 83 ? -2.008 -12.124 11.483 1.00 95.44 83 TYR A O 1
ATO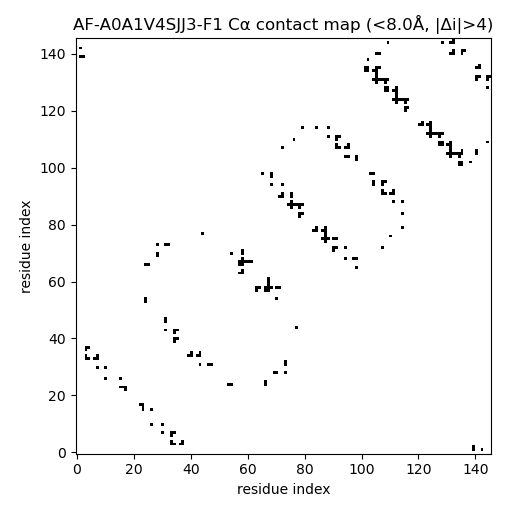M 718 N N . ASP A 1 84 ? -0.874 -11.472 9.674 1.00 97.56 84 ASP A N 1
ATOM 719 C CA . ASP A 1 84 ? 0.243 -10.880 10.415 1.00 97.56 84 ASP A CA 1
ATOM 720 C C . ASP A 1 84 ? -0.086 -9.418 10.762 1.00 97.56 84 ASP A C 1
ATOM 722 O O . ASP A 1 84 ? 0.397 -8.455 10.151 1.00 97.56 84 ASP A O 1
ATOM 726 N N . LEU A 1 85 ? -0.999 -9.258 11.726 1.00 97.25 85 LEU A N 1
ATOM 727 C CA . LEU A 1 85 ? -1.527 -7.953 12.127 1.00 97.25 85 LEU A CA 1
ATOM 728 C C . LEU A 1 85 ? -0.458 -7.070 12.780 1.00 97.25 85 LEU A C 1
ATOM 730 O O . LEU A 1 85 ? -0.467 -5.863 12.559 1.00 97.25 85 LEU A O 1
ATOM 734 N N . ILE A 1 86 ? 0.495 -7.660 13.512 1.00 97.94 86 ILE A N 1
ATOM 735 C CA . ILE A 1 86 ? 1.579 -6.927 14.187 1.00 97.94 86 ILE A CA 1
ATOM 736 C C . ILE A 1 86 ? 2.475 -6.245 13.152 1.00 97.94 86 ILE A C 1
ATOM 738 O O . ILE A 1 86 ? 2.692 -5.031 13.216 1.00 97.94 86 ILE A O 1
ATOM 742 N N . LYS A 1 87 ? 2.960 -7.005 12.160 1.00 98.00 87 LYS A N 1
ATOM 743 C CA . LYS A 1 87 ? 3.793 -6.451 11.088 1.00 98.00 87 LYS A CA 1
ATOM 744 C C . LYS A 1 87 ? 3.023 -5.428 10.264 1.00 98.00 87 LYS A C 1
ATOM 746 O O . LYS A 1 87 ? 3.544 -4.352 9.974 1.00 98.00 87 LYS A O 1
ATOM 751 N N . SER A 1 88 ? 1.781 -5.751 9.909 1.00 98.00 88 SER A N 1
ATOM 752 C CA . SER A 1 88 ? 0.925 -4.860 9.130 1.00 98.00 88 SER A CA 1
ATOM 753 C C . SER A 1 88 ? 0.734 -3.505 9.821 1.00 98.00 88 SER A C 1
ATOM 755 O O . SER A 1 88 ? 0.963 -2.458 9.213 1.00 98.00 88 SER A O 1
ATOM 757 N N . LYS A 1 89 ? 0.408 -3.523 11.117 1.00 98.19 89 LYS A N 1
ATOM 758 C CA . LYS A 1 89 ? 0.219 -2.326 11.942 1.00 98.19 89 LYS A CA 1
ATOM 759 C C . LYS A 1 89 ? 1.475 -1.469 12.000 1.00 98.19 89 LYS A C 1
ATOM 761 O O . LYS A 1 89 ? 1.409 -0.287 11.675 1.00 98.19 89 LYS A O 1
ATOM 766 N N . SER A 1 90 ? 2.616 -2.088 12.314 1.00 97.94 90 SER A N 1
ATOM 767 C CA . SER A 1 90 ? 3.909 -1.402 12.395 1.00 97.94 90 SER A CA 1
ATOM 768 C C . SER A 1 90 ? 4.263 -0.680 11.090 1.00 97.94 90 SER A C 1
ATOM 770 O O . SER A 1 90 ? 4.683 0.477 11.119 1.00 97.94 90 SER A O 1
ATOM 772 N N . ILE A 1 91 ? 4.021 -1.318 9.939 1.00 97.50 91 ILE A N 1
ATOM 773 C CA . ILE A 1 91 ? 4.242 -0.706 8.623 1.00 97.50 91 ILE A CA 1
ATOM 774 C C . ILE A 1 91 ? 3.346 0.523 8.426 1.00 97.50 91 ILE A C 1
ATOM 776 O O . ILE A 1 91 ? 3.825 1.576 8.001 1.00 97.50 91 ILE A O 1
ATOM 780 N N . PHE A 1 92 ? 2.044 0.415 8.703 1.00 97.81 92 PHE A N 1
ATOM 781 C CA . PHE A 1 92 ? 1.128 1.532 8.463 1.00 97.81 92 PHE A CA 1
ATOM 782 C C . PHE A 1 92 ? 1.358 2.704 9.418 1.00 97.81 92 PHE A C 1
ATOM 784 O O . PHE A 1 92 ? 1.251 3.851 8.979 1.00 97.81 92 PHE A O 1
ATOM 791 N N . GLU A 1 93 ? 1.721 2.441 10.673 1.00 96.38 93 GLU A N 1
ATOM 792 C CA . GLU A 1 93 ? 2.145 3.470 11.629 1.00 96.38 93 GLU A CA 1
ATOM 793 C C . GLU A 1 93 ? 3.412 4.187 11.137 1.00 96.38 93 GLU A C 1
ATOM 795 O O . GLU A 1 93 ? 3.413 5.413 11.039 1.00 96.38 93 GLU A O 1
ATOM 800 N N . GLU A 1 94 ? 4.440 3.446 10.696 1.00 95.62 94 GLU A N 1
ATOM 801 C CA . GLU A 1 94 ? 5.666 4.025 10.120 1.00 95.62 94 GLU A CA 1
ATOM 802 C C . GLU A 1 94 ? 5.364 4.936 8.913 1.00 95.62 94 GLU A C 1
ATOM 804 O O . GLU A 1 94 ? 5.988 5.987 8.724 1.00 95.62 94 GLU A O 1
ATOM 809 N N . LEU A 1 95 ? 4.420 4.536 8.056 1.00 95.44 95 LEU A N 1
ATOM 810 C CA . LEU A 1 95 ? 4.102 5.262 6.827 1.00 95.44 95 LEU A CA 1
ATOM 811 C C . LEU A 1 95 ? 3.311 6.557 7.063 1.00 95.44 95 LEU A C 1
ATOM 813 O O . LEU A 1 95 ? 3.424 7.474 6.240 1.00 95.44 95 LEU A O 1
ATOM 817 N N . LEU A 1 96 ? 2.541 6.666 8.153 1.00 93.88 96 LEU A N 1
ATOM 818 C CA . LEU A 1 96 ? 1.758 7.872 8.466 1.00 93.88 96 LEU A CA 1
ATOM 819 C C . LEU A 1 96 ? 2.634 9.121 8.620 1.00 93.88 96 LEU A C 1
ATOM 821 O O . LEU A 1 96 ? 2.271 10.191 8.115 1.00 93.88 96 LEU A O 1
ATOM 825 N N . ASP A 1 97 ? 3.805 8.963 9.233 1.00 86.69 97 ASP A N 1
ATOM 826 C CA . ASP A 1 97 ? 4.747 10.059 9.481 1.00 86.69 97 ASP A CA 1
ATOM 827 C C . ASP A 1 97 ? 5.575 10.421 8.242 1.00 86.69 97 ASP A C 1
ATOM 829 O O . ASP A 1 97 ? 6.130 11.516 8.136 1.00 86.69 97 ASP A O 1
ATOM 833 N N . LYS A 1 98 ? 5.666 9.505 7.272 1.00 87.38 98 LYS A N 1
ATOM 834 C CA . LYS A 1 98 ? 6.613 9.614 6.154 1.00 87.38 98 LYS A CA 1
ATOM 835 C C . LYS A 1 98 ? 5.992 10.066 4.841 1.00 87.38 98 LYS A C 1
ATOM 837 O O . LYS A 1 98 ? 6.736 10.553 3.983 1.00 87.38 98 LYS A O 1
ATOM 842 N N . GLN A 1 99 ? 4.690 9.866 4.652 1.00 86.50 99 GLN A N 1
ATOM 843 C CA . GLN A 1 99 ? 4.012 10.143 3.386 1.00 86.50 99 GLN A CA 1
ATOM 844 C C . GLN A 1 99 ? 3.523 11.589 3.294 1.00 86.50 99 GLN A C 1
ATOM 846 O O . GLN A 1 99 ? 2.927 12.129 4.222 1.00 86.50 99 GLN A O 1
ATOM 851 N N . LYS A 1 100 ? 3.739 12.217 2.134 1.00 84.81 100 LYS A N 1
ATOM 852 C CA . LYS A 1 100 ? 3.349 13.614 1.882 1.00 84.81 100 LYS A CA 1
ATOM 853 C C . LYS A 1 100 ? 1.874 13.772 1.504 1.00 84.81 100 LYS A C 1
ATOM 855 O O . LYS A 1 100 ? 1.244 14.753 1.887 1.00 84.81 100 LYS A O 1
ATOM 860 N N . TYR A 1 101 ? 1.328 12.830 0.738 1.00 86.31 101 TYR A N 1
ATOM 861 C CA . TYR A 1 101 ? 0.012 12.973 0.114 1.00 86.31 101 TYR A CA 1
ATOM 862 C C . TYR A 1 101 ? -1.115 12.439 1.003 1.00 86.31 101 TYR A C 1
ATOM 864 O O . TYR A 1 101 ? -1.023 11.329 1.531 1.00 86.31 101 TYR A O 1
ATOM 872 N N . SER A 1 102 ? -2.204 13.209 1.114 1.00 86.94 102 SER A N 1
ATOM 873 C CA . SER A 1 102 ? -3.383 12.868 1.927 1.00 86.94 102 SER A CA 1
ATOM 874 C C . SER A 1 102 ? -3.990 11.522 1.543 1.00 86.94 102 SER A C 1
ATOM 876 O O . SER A 1 102 ? -4.313 10.736 2.426 1.00 86.94 102 SER A O 1
ATOM 878 N N . ILE A 1 103 ? -4.053 11.213 0.244 1.00 87.06 103 ILE A N 1
ATOM 879 C CA . ILE A 1 103 ? -4.585 9.939 -0.251 1.00 87.06 103 ILE A CA 1
ATOM 880 C C . ILE A 1 103 ? -3.813 8.733 0.294 1.00 87.06 103 ILE A C 1
ATOM 882 O O . ILE A 1 103 ? -4.415 7.730 0.657 1.00 87.06 103 ILE A O 1
ATOM 886 N N . TYR A 1 104 ? -2.487 8.816 0.411 1.00 89.81 104 TYR A N 1
ATOM 887 C CA . TYR A 1 104 ? -1.708 7.696 0.936 1.00 89.81 104 TYR A CA 1
ATOM 888 C C . TYR A 1 104 ? -1.893 7.538 2.446 1.00 89.81 104 TYR A C 1
ATOM 890 O O . TYR A 1 104 ? -2.099 6.420 2.916 1.00 89.81 104 TYR A O 1
ATOM 898 N N . LYS A 1 105 ? -1.961 8.653 3.185 1.00 92.94 105 LYS A N 1
ATOM 899 C CA . LYS A 1 105 ? -2.315 8.634 4.613 1.00 92.94 105 LYS A CA 1
ATOM 900 C C . LYS A 1 105 ? -3.714 8.068 4.854 1.00 92.94 105 LYS A C 1
ATOM 902 O O . LYS A 1 105 ? -3.908 7.324 5.811 1.00 92.94 105 LYS A O 1
ATOM 907 N N . ALA A 1 106 ? -4.668 8.379 3.977 1.00 93.00 106 ALA A N 1
ATOM 908 C CA . ALA A 1 106 ? -6.022 7.847 4.043 1.00 93.00 106 ALA A CA 1
ATOM 909 C C . ALA A 1 106 ? -6.037 6.314 3.914 1.00 93.00 106 ALA A C 1
ATOM 911 O O . ALA A 1 106 ? -6.700 5.651 4.706 1.00 93.00 106 ALA A O 1
ATOM 912 N N . ILE A 1 107 ? -5.251 5.744 2.989 1.00 93.19 107 ILE A N 1
ATOM 913 C CA . ILE A 1 107 ? -5.099 4.282 2.860 1.00 93.19 107 ILE A CA 1
ATOM 914 C C . ILE A 1 107 ? -4.503 3.679 4.138 1.00 93.19 107 ILE A C 1
ATOM 916 O O . ILE A 1 107 ? -5.020 2.682 4.634 1.00 93.19 107 ILE A O 1
ATOM 920 N N . ASN A 1 108 ? -3.447 4.277 4.698 1.00 96.06 108 ASN A N 1
ATOM 921 C CA . ASN A 1 108 ? -2.830 3.743 5.917 1.00 96.06 108 ASN A CA 1
ATOM 922 C C . ASN A 1 108 ? -3.818 3.759 7.089 1.00 96.06 108 ASN A C 1
ATOM 924 O O . ASN A 1 108 ? -3.948 2.770 7.802 1.00 96.06 108 ASN A O 1
ATOM 928 N N . HIS A 1 109 ? -4.561 4.856 7.263 1.00 96.50 109 HIS A N 1
ATOM 929 C CA . HIS A 1 109 ? -5.607 4.929 8.277 1.00 96.50 109 HIS A CA 1
ATOM 930 C C . HIS A 1 109 ? -6.735 3.923 8.035 1.00 96.50 109 HIS A C 1
ATOM 932 O O . HIS A 1 109 ? -7.206 3.325 8.993 1.00 96.50 109 HIS A O 1
ATOM 938 N N . TYR A 1 110 ? -7.127 3.671 6.786 1.00 95.38 110 TYR A N 1
ATOM 939 C CA . TYR A 1 110 ? -8.118 2.643 6.471 1.00 95.38 110 TYR A CA 1
ATOM 940 C C . TYR A 1 110 ? -7.675 1.253 6.943 1.00 95.38 110 TYR A C 1
ATOM 942 O O . TYR A 1 110 ? -8.436 0.555 7.614 1.00 95.38 110 TYR A O 1
ATOM 950 N N . PHE A 1 111 ? -6.434 0.862 6.644 1.00 96.62 111 PHE A N 1
ATOM 951 C CA . PHE A 1 111 ? -5.921 -0.433 7.086 1.00 96.62 111 PHE A CA 1
ATOM 952 C C . PHE A 1 111 ? -5.692 -0.495 8.598 1.00 96.62 111 PHE A C 1
ATOM 954 O O . PHE A 1 111 ? -6.000 -1.521 9.193 1.00 96.62 111 PHE A O 1
ATOM 961 N N . LEU A 1 112 ? -5.256 0.592 9.244 1.00 97.94 112 LEU A N 1
ATOM 962 C CA . LEU A 1 112 ? -5.207 0.653 10.710 1.00 97.94 112 LEU A CA 1
ATOM 963 C C . LEU A 1 112 ? -6.598 0.470 11.327 1.00 97.94 112 LEU A C 1
ATOM 965 O O . LEU A 1 112 ? -6.735 -0.295 12.275 1.00 97.94 112 LEU A O 1
ATOM 969 N N . GLY A 1 113 ? -7.638 1.081 10.751 1.00 97.25 113 GLY A N 1
ATOM 970 C CA . GLY A 1 113 ? -9.026 0.885 11.180 1.00 97.25 113 GLY A CA 1
ATOM 971 C C . GLY A 1 113 ? -9.452 -0.584 11.133 1.00 97.25 113 GLY A C 1
ATOM 972 O O . GLY A 1 113 ? -9.967 -1.106 12.124 1.00 97.25 113 GLY A O 1
ATOM 973 N N . LYS A 1 114 ? -9.146 -1.275 10.025 1.00 96.12 114 LYS A N 1
ATOM 974 C CA . LYS A 1 114 ? -9.381 -2.722 9.863 1.00 96.12 114 LYS A CA 1
ATOM 975 C C . LYS A 1 114 ? -8.576 -3.581 10.840 1.00 96.12 114 LYS A C 1
ATOM 977 O O . LYS A 1 114 ? -9.063 -4.612 11.296 1.00 96.12 114 LYS A O 1
ATOM 982 N N . ILE A 1 115 ? -7.333 -3.201 11.132 1.00 98.06 115 ILE A N 1
ATOM 983 C CA . ILE A 1 115 ? -6.481 -3.926 12.083 1.00 98.06 115 ILE A CA 1
ATOM 984 C C . ILE A 1 115 ? -7.057 -3.801 13.492 1.00 98.06 115 ILE A C 1
ATOM 986 O O . ILE A 1 115 ? -7.305 -4.820 14.128 1.00 98.06 115 ILE A O 1
ATOM 990 N N . PHE A 1 116 ? -7.341 -2.580 13.950 1.00 98.06 116 PHE A N 1
ATOM 991 C CA . PHE A 1 116 ? -7.919 -2.353 15.274 1.00 98.06 116 PHE A CA 1
ATOM 992 C C . PHE A 1 116 ? -9.298 -3.007 15.428 1.00 98.06 116 PHE A C 1
ATOM 994 O O . PHE A 1 116 ? -9.604 -3.530 16.494 1.00 98.06 116 PHE A O 1
ATOM 1001 N N . GLU A 1 117 ? -10.102 -3.057 14.363 1.00 97.06 117 GLU A N 1
ATOM 1002 C CA . GLU A 1 117 ? -11.363 -3.808 14.353 1.00 97.06 117 GLU A CA 1
ATOM 1003 C C . GLU A 1 117 ? -11.132 -5.306 14.607 1.00 97.06 117 GLU A C 1
ATOM 1005 O O . GLU A 1 117 ? -11.780 -5.891 15.475 1.00 97.06 117 GLU A O 1
ATOM 1010 N N . LYS A 1 118 ? -10.161 -5.921 13.914 1.00 96.50 118 LYS A N 1
ATOM 1011 C CA . LYS A 1 118 ? -9.778 -7.329 14.133 1.00 96.50 118 LYS A CA 1
ATOM 1012 C C . LYS A 1 118 ? -9.191 -7.586 15.523 1.00 96.50 118 LYS A C 1
ATOM 1014 O O . LYS A 1 118 ? -9.357 -8.684 16.044 1.00 96.50 118 LYS A O 1
ATOM 1019 N N . GLU A 1 119 ? -8.524 -6.599 16.116 1.00 96.25 119 GLU A N 1
ATOM 1020 C CA . GLU A 1 119 ? -8.016 -6.645 17.496 1.00 96.25 119 GLU A CA 1
ATOM 1021 C C . GLU A 1 119 ? -9.129 -6.441 18.549 1.00 96.25 119 GLU A C 1
ATOM 1023 O O . GLU A 1 119 ? -8.867 -6.543 19.745 1.00 96.25 119 GLU A O 1
ATOM 1028 N N . GLY A 1 120 ? -10.370 -6.146 18.133 1.00 96.62 120 GLY A N 1
ATOM 1029 C CA . GLY A 1 120 ? -11.487 -5.840 19.033 1.00 96.62 120 GLY A CA 1
ATOM 1030 C C . GLY A 1 120 ? -11.435 -4.431 19.633 1.00 96.62 120 GLY A C 1
ATOM 1031 O O . GLY A 1 120 ? -12.241 -4.094 20.501 1.00 96.62 120 GLY A O 1
ATOM 1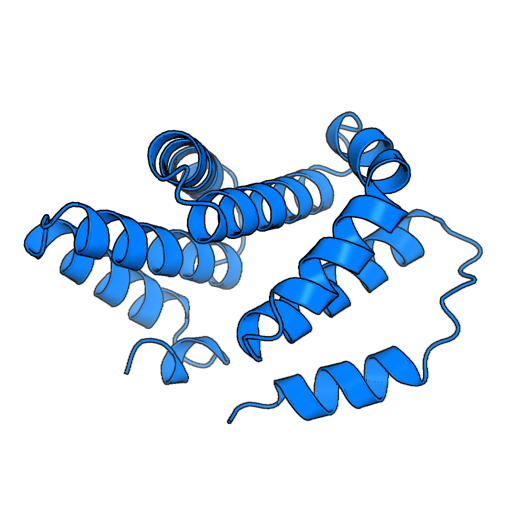032 N N . ASN A 1 121 ? -10.515 -3.586 19.167 1.00 97.50 121 ASN A N 1
ATOM 1033 C CA . ASN A 1 121 ? -10.352 -2.220 19.635 1.00 97.50 121 ASN A CA 1
ATOM 1034 C C . ASN A 1 121 ? -11.197 -1.238 18.804 1.00 97.50 121 ASN A C 1
ATOM 1036 O O . ASN A 1 121 ? -10.726 -0.551 17.892 1.00 97.50 121 ASN A O 1
ATOM 1040 N N . LEU A 1 122 ? -12.493 -1.204 19.109 1.00 96.75 122 LEU A N 1
ATOM 1041 C CA . LEU A 1 122 ? -13.495 -0.506 18.298 1.00 96.75 122 LEU A CA 1
ATOM 1042 C C . LEU A 1 122 ? -13.365 1.026 18.323 1.00 96.75 122 LEU A C 1
ATOM 1044 O O . LEU A 1 122 ? -13.715 1.682 17.341 1.00 96.75 122 LEU A O 1
ATOM 1048 N N . ALA A 1 123 ? -12.874 1.610 19.420 1.00 97.50 123 ALA A N 1
ATOM 1049 C CA . ALA A 1 123 ? -12.718 3.061 19.528 1.00 97.50 123 ALA A CA 1
ATOM 1050 C C . ALA A 1 123 ? -11.607 3.566 18.591 1.00 97.50 123 ALA A C 1
ATOM 1052 O O . ALA A 1 123 ? -11.826 4.484 17.794 1.00 97.50 123 ALA A O 1
ATOM 1053 N N . GLU A 1 124 ? -10.450 2.909 18.611 1.00 97.69 124 GLU A N 1
ATOM 1054 C CA . GLU A 1 124 ? -9.311 3.211 17.750 1.00 97.69 124 GLU A CA 1
ATOM 1055 C C . GLU A 1 124 ? -9.637 2.903 16.291 1.00 97.69 124 GLU A C 1
ATOM 1057 O O . GLU A 1 124 ? -9.320 3.704 15.406 1.00 97.69 124 GLU A O 1
ATOM 1062 N N . SER A 1 125 ? -10.340 1.795 16.043 1.00 97.50 125 SER A N 1
ATOM 1063 C CA . SER A 1 125 ? -10.852 1.452 14.719 1.00 97.50 125 SER A CA 1
ATOM 1064 C C . SER A 1 125 ? -11.694 2.589 14.131 1.00 97.50 125 SER A C 1
ATOM 1066 O O . SER A 1 125 ? -11.382 3.101 13.050 1.00 97.50 125 SER A O 1
ATOM 1068 N N . LYS A 1 126 ? -12.690 3.073 14.886 1.00 96.12 126 LYS A N 1
ATOM 1069 C CA . LYS A 1 126 ? -13.549 4.189 14.476 1.00 96.12 126 LYS A CA 1
ATOM 1070 C C . LYS A 1 126 ? -12.753 5.467 14.220 1.00 96.12 126 LYS A C 1
ATOM 1072 O O . LYS A 1 126 ? -12.917 6.080 13.168 1.00 96.12 126 LYS A O 1
ATOM 1077 N N . MET A 1 127 ? -11.850 5.841 15.131 1.00 97.38 127 MET A N 1
ATOM 1078 C CA . MET A 1 127 ? -10.986 7.015 14.952 1.00 97.38 127 MET A CA 1
ATOM 1079 C C . MET A 1 127 ? -10.204 6.941 13.631 1.00 97.38 127 MET A C 1
ATOM 1081 O O . MET A 1 127 ? -10.054 7.943 12.926 1.00 97.38 127 MET A O 1
ATOM 1085 N N . HIS A 1 128 ? -9.674 5.767 13.296 1.00 97.31 128 HIS A N 1
ATOM 1086 C CA . HIS A 1 128 ? -8.903 5.566 12.077 1.00 97.31 128 HIS A CA 1
ATOM 1087 C C . HIS A 1 128 ? -9.767 5.596 10.815 1.00 97.31 128 HIS A C 1
ATOM 1089 O O . HIS A 1 128 ? -9.371 6.236 9.838 1.00 97.31 128 HIS A O 1
ATOM 1095 N N . PHE A 1 129 ? -10.960 5.004 10.839 1.00 95.19 129 PHE A N 1
ATOM 1096 C CA . PHE A 1 129 ? -11.902 5.120 9.727 1.00 95.19 129 PHE A CA 1
ATOM 1097 C C . PHE A 1 129 ? -12.369 6.562 9.499 1.00 95.19 129 PHE A C 1
ATOM 1099 O O . PHE A 1 129 ? -12.377 7.014 8.353 1.00 95.19 129 PHE A O 1
ATOM 1106 N N . ASP A 1 130 ? -12.641 7.325 10.561 1.00 94.19 130 ASP A N 1
ATOM 1107 C CA . ASP A 1 130 ? -13.009 8.743 10.455 1.00 94.19 130 ASP A CA 1
ATOM 1108 C C . ASP A 1 130 ? -11.884 9.568 9.803 1.00 94.19 130 ASP A C 1
ATOM 1110 O O . ASP A 1 130 ? -12.127 10.368 8.894 1.00 94.19 130 ASP A O 1
ATOM 1114 N N . LYS A 1 131 ? -10.623 9.323 10.191 1.00 94.75 131 LYS A N 1
ATOM 1115 C CA . LYS A 1 131 ? -9.451 9.956 9.556 1.00 94.75 131 LYS A CA 1
ATOM 1116 C C . LYS A 1 131 ? -9.293 9.545 8.094 1.00 94.75 131 LYS A C 1
ATOM 1118 O O . LYS A 1 131 ? -9.001 10.397 7.254 1.00 94.75 131 LYS A O 1
ATOM 1123 N N . ALA A 1 132 ? -9.480 8.264 7.778 1.00 93.69 132 ALA A N 1
ATOM 1124 C CA . ALA A 1 132 ? -9.419 7.766 6.407 1.00 93.69 132 ALA A CA 1
ATOM 1125 C C . ALA A 1 132 ? -10.485 8.431 5.524 1.00 93.69 132 ALA A C 1
ATOM 1127 O O . ALA A 1 132 ? -10.179 8.858 4.411 1.00 93.69 132 ALA A O 1
ATOM 1128 N N . LYS A 1 133 ? -11.706 8.592 6.046 1.00 90.75 133 LYS A N 1
ATOM 1129 C CA . LYS A 1 133 ? -12.814 9.270 5.367 1.00 90.75 133 LYS A CA 1
ATOM 1130 C C . LYS A 1 133 ? -12.526 10.749 5.128 1.00 90.75 133 LYS A C 1
ATOM 1132 O O . LYS A 1 133 ? -12.722 11.218 4.013 1.00 90.75 133 LYS A O 1
ATOM 1137 N N . LEU A 1 134 ? -12.019 11.457 6.138 1.00 91.44 134 LEU A N 1
ATOM 1138 C CA . LEU A 1 134 ? -11.670 12.875 6.030 1.00 91.44 134 LEU A CA 1
ATOM 1139 C C . LEU A 1 134 ? -10.547 13.116 5.009 1.00 91.44 134 LEU A C 1
ATOM 1141 O O . LEU A 1 134 ? -10.643 13.993 4.159 1.00 91.44 134 LEU A O 1
ATOM 1145 N N . LEU A 1 135 ? -9.472 12.327 5.066 1.00 90.19 135 LEU A N 1
ATOM 1146 C CA . LEU A 1 135 ? -8.322 12.488 4.167 1.00 90.19 135 LEU A CA 1
ATOM 1147 C C . LEU A 1 135 ? -8.590 11.976 2.748 1.00 90.19 135 LEU A C 1
ATOM 1149 O O . LEU A 1 135 ? -7.982 12.458 1.792 1.00 90.19 135 LEU A O 1
ATOM 1153 N N . GLY A 1 136 ? -9.462 10.975 2.629 1.00 85.12 136 GLY A N 1
ATOM 1154 C CA . GLY A 1 136 ? -9.915 10.392 1.373 1.00 85.12 136 GLY A CA 1
ATOM 1155 C C . GLY A 1 136 ? -11.141 11.089 0.786 1.00 85.12 136 GLY A C 1
ATOM 1156 O O . GLY A 1 136 ? -11.673 10.610 -0.220 1.00 85.12 136 GLY A O 1
ATOM 1157 N N . GLU A 1 137 ? -11.605 12.190 1.380 1.00 81.00 137 GLU A N 1
ATOM 1158 C CA . GLU A 1 137 ? -12.749 12.942 0.877 1.00 81.00 137 GLU A CA 1
ATOM 1159 C C . GLU A 1 137 ? -12.491 13.373 -0.578 1.00 81.00 137 GLU A C 1
ATOM 1161 O O . GLU A 1 137 ? -11.403 13.834 -0.923 1.00 81.00 137 GLU A O 1
ATOM 1166 N N . LYS A 1 138 ? -13.486 13.183 -1.457 1.00 74.00 138 LYS A N 1
ATOM 1167 C CA . LYS A 1 138 ? -13.394 13.426 -2.917 1.00 74.00 138 LYS A CA 1
ATOM 1168 C C . LYS A 1 138 ? -12.431 12.503 -3.671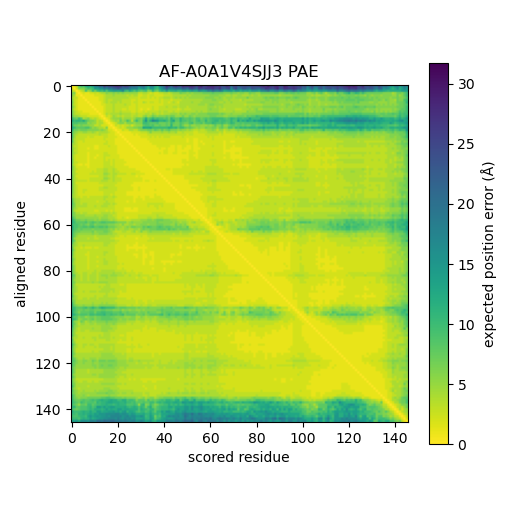 1.00 74.00 138 LYS A C 1
ATOM 1170 O O . LYS A 1 138 ? -12.130 12.746 -4.839 1.00 74.00 138 LYS A O 1
ATOM 1175 N N . THR A 1 139 ? -11.970 11.430 -3.039 1.00 75.00 139 THR A N 1
ATOM 1176 C CA . THR A 1 139 ? -11.201 10.368 -3.694 1.00 75.00 139 THR A CA 1
ATOM 1177 C C . THR A 1 139 ? -12.041 9.099 -3.792 1.00 75.00 139 THR A C 1
ATOM 1179 O O . THR A 1 139 ? -13.135 9.014 -3.243 1.00 75.00 139 THR A O 1
ATOM 1182 N N . PHE A 1 140 ? -11.526 8.073 -4.464 1.00 67.56 140 PHE A N 1
ATOM 1183 C CA . PHE A 1 140 ? -12.185 6.766 -4.519 1.00 67.56 140 PHE A CA 1
ATOM 1184 C C . PHE A 1 140 ? -12.363 6.115 -3.133 1.00 67.56 140 PHE A C 1
ATOM 1186 O O . PHE A 1 140 ? -13.208 5.232 -2.991 1.00 67.56 140 PHE A O 1
ATOM 1193 N N . LEU A 1 141 ? -11.582 6.526 -2.122 1.00 68.00 141 LEU A N 1
ATOM 1194 C CA . LEU A 1 141 ? -11.651 5.952 -0.778 1.00 68.00 141 LEU A CA 1
ATOM 1195 C C . LEU A 1 141 ? -12.935 6.311 -0.046 1.00 68.00 141 LEU A C 1
ATOM 1197 O O . LEU A 1 141 ? -13.338 5.548 0.822 1.00 68.00 141 LEU A O 1
ATOM 1201 N N . SER A 1 142 ? -13.609 7.411 -0.394 1.00 63.41 142 SER A N 1
ATOM 1202 C CA . SER A 1 142 ? -14.832 7.821 0.307 1.00 63.41 142 SER A CA 1
ATOM 1203 C C . SER A 1 142 ? -15.916 6.738 0.290 1.00 63.41 142 SER A C 1
ATOM 1205 O O . SER A 1 142 ? -16.684 6.646 1.241 1.00 63.41 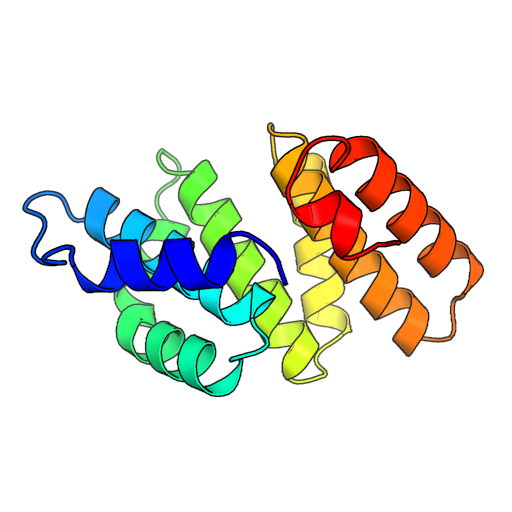142 SER A O 1
ATOM 1207 N N . ASN A 1 143 ? -15.929 5.902 -0.755 1.00 63.53 143 ASN A N 1
ATOM 1208 C CA . ASN A 1 143 ? -16.882 4.806 -0.960 1.00 63.53 143 ASN A CA 1
ATOM 1209 C C . ASN A 1 143 ? -16.505 3.506 -0.222 1.00 63.53 143 ASN A C 1
ATOM 1211 O O . ASN A 1 143 ? -17.280 2.559 -0.239 1.00 63.53 143 ASN A O 1
ATOM 1215 N N . LEU A 1 144 ? -15.292 3.422 0.338 1.00 62.88 144 LEU A N 1
ATOM 1216 C CA . LEU A 1 144 ? -14.774 2.238 1.044 1.00 62.88 144 LEU A CA 1
ATOM 1217 C C . LEU A 1 144 ? -14.900 2.347 2.570 1.00 62.88 144 LEU A C 1
ATOM 1219 O O . LEU A 1 144 ? -14.746 1.347 3.264 1.00 62.88 144 LEU A O 1
ATOM 1223 N N . VAL A 1 145 ? -15.133 3.560 3.073 1.00 57.44 145 VAL A N 1
ATOM 1224 C CA . VAL A 1 145 ? -15.316 3.907 4.497 1.00 57.44 145 VAL A CA 1
ATOM 1225 C C . VAL A 1 145 ? -16.697 4.528 4.764 1.00 57.44 145 VAL A C 1
ATOM 1227 O O . VAL A 1 145 ? -16.877 5.249 5.746 1.00 57.44 145 VAL A O 1
ATOM 1230 N N . SER A 1 146 ? -17.655 4.315 3.855 1.00 50.00 146 SER A N 1
ATOM 1231 C CA . SER A 1 146 ? -19.073 4.674 4.037 1.00 50.00 146 SER A CA 1
ATOM 1232 C C . SER A 1 146 ? -19.817 3.549 4.738 1.00 50.00 146 SER A C 1
ATOM 1234 O O . SER A 1 146 ? -20.662 3.894 5.589 1.00 50.00 146 SER A O 1
#

Foldseek 3Di:
DDCLVVQLVVLVPDDLPDPDLVVNLVSLLSNLVSCVVVVVNVVSVVSCVVCVVSLVVQLPDVVNQVSVLSNLLSVLSVCVVVVVLVSNLVSLVVSCVPDDALQSVLSSLQVQLVSCVVVVNNVSSVVSLVSSCVSCPVHPSVVVSD

Nearest PDB structures (foldseek):
  3gw4-assembly1_A  TM=6.246E-01  e=4.343E-03  Deinococcus radiodurans R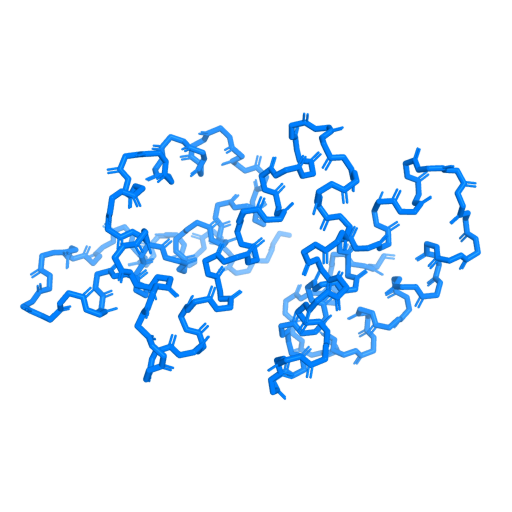1 = ATCC 13939 = DSM 20539
  4i1a-assembly3_B  TM=6.958E-01  e=2.855E-01  Bacillus subtilis subsp. subtilis str. 168
  8amz-assembly1_Q  TM=6.840E-01  e=4.014E-01  Spinacia oleracea
  8rst-assembly1_A-2  TM=7.082E-01  e=6.855E-01  Bacillus phage phi3T
  2xev-assembly1_A  TM=5.938E-01  e=2.590E-01  Xanthomonas campestris

Sequence (146 aa):
MGKWQEAIELLDKIDSNFINEVFTVQYYLNYLTALIFLERIDIAKEIYEGKKELFEKYITIERHREINQSIKKIEGIFSFYNYDLIKSKSIFEELLDKQKYSIYKAINHYFLGKIFEKEGNLAESKMHFDKAKLLGEKTFLSNLVS

pLDDT: mean 90.44, std 9.49, range [47.75, 98.19]